Protein AF-A0A925TLS0-F1 (afdb_monomer_lite)

Secondary structure (DSSP, 8-state):
-PPP--EEEEE-SSEEEEEETTEEEEEE--GGGTT---HHHHHHHHHHHHHHHH-TT-

Foldseek 3Di:
DDDFPWDFPDDDDQWTWTDGQLDIDIGGRPVVVVSDDDPRNVVVVVVSVVVSVPDPRD

Structure (mmCIF, N/CA/C/O backbone):
data_AF-A0A925TLS0-F1
#
_entry.id   AF-A0A925T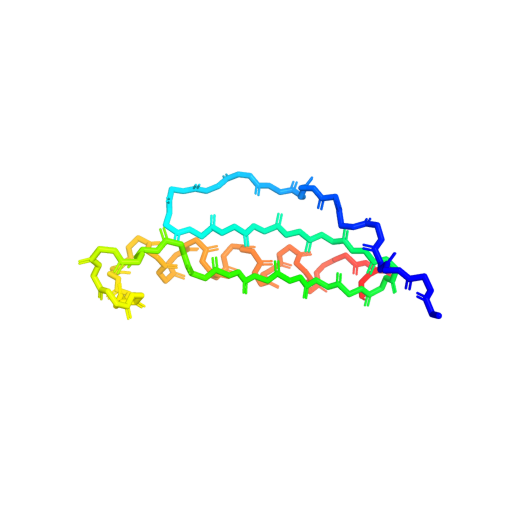LS0-F1
#
loop_
_atom_site.group_PDB
_atom_site.id
_atom_site.type_symbol
_atom_site.label_atom_id
_atom_site.label_alt_id
_atom_site.label_comp_id
_atom_site.label_asym_id
_atom_site.label_entity_id
_atom_site.label_seq_id
_atom_site.pdbx_PDB_ins_code
_atom_site.Cartn_x
_atom_site.Cartn_y
_atom_site.Cartn_z
_atom_site.occupancy
_atom_site.B_iso_or_equiv
_atom_site.auth_seq_id
_atom_site.auth_comp_id
_atom_site.auth_asym_id
_atom_site.auth_atom_id
_atom_site.pdbx_PDB_model_num
ATOM 1 N N . MET A 1 1 ? -3.500 16.416 -19.423 1.00 51.50 1 MET A N 1
ATOM 2 C CA . MET A 1 1 ? -2.558 15.461 -18.801 1.00 51.50 1 MET A CA 1
ATOM 3 C C . MET A 1 1 ? -3.260 14.118 -18.716 1.00 51.50 1 MET A C 1
ATOM 5 O O . MET A 1 1 ? -4.365 14.084 -18.190 1.00 51.50 1 MET A O 1
ATOM 9 N N . SER A 1 2 ? -2.688 13.064 -19.305 1.00 76.31 2 SER A N 1
ATOM 10 C CA . SER A 1 2 ? -3.210 11.699 -19.150 1.00 76.31 2 SER A CA 1
ATOM 11 C C . SER A 1 2 ? -2.939 11.229 -17.724 1.00 76.31 2 SER A C 1
ATOM 13 O O . SER A 1 2 ? -1.870 11.516 -17.188 1.00 76.31 2 SER A O 1
ATOM 15 N N . LEU A 1 3 ? -3.895 10.543 -17.101 1.00 74.31 3 LEU A N 1
ATOM 16 C CA . LEU A 1 3 ? -3.653 9.888 -15.818 1.00 74.31 3 LEU A CA 1
ATOM 17 C C . LEU A 1 3 ? -2.746 8.665 -16.046 1.00 74.31 3 LEU A C 1
ATOM 19 O O . LEU A 1 3 ? -2.950 7.963 -17.041 1.00 74.31 3 LEU A O 1
ATOM 23 N N . PRO A 1 4 ? -1.775 8.394 -15.155 1.00 81.31 4 PRO A N 1
ATOM 24 C CA . PRO A 1 4 ? -0.944 7.198 -15.251 1.00 81.31 4 PRO A CA 1
ATOM 25 C C . PRO A 1 4 ? -1.806 5.933 -15.140 1.00 81.31 4 PRO A C 1
ATOM 27 O O . PRO A 1 4 ? -2.704 5.842 -14.291 1.00 81.31 4 PRO A O 1
ATOM 30 N N . ALA A 1 5 ? -1.541 4.957 -16.009 1.00 90.88 5 ALA A N 1
ATOM 31 C CA . ALA A 1 5 ? -2.276 3.698 -16.078 1.00 90.88 5 ALA A CA 1
ATOM 32 C C . ALA A 1 5 ? -1.811 2.720 -14.983 1.00 90.88 5 ALA A C 1
ATOM 34 O O . ALA A 1 5 ? -1.060 1.778 -15.240 1.00 90.88 5 ALA A O 1
ATOM 35 N N . TRP A 1 6 ? -2.278 2.939 -13.750 1.00 94.00 6 TRP A N 1
ATOM 36 C CA . TRP A 1 6 ? -1.977 2.086 -12.596 1.00 94.00 6 TRP A CA 1
ATOM 37 C C . TRP A 1 6 ? -2.406 0.634 -12.816 1.00 94.00 6 TRP A C 1
ATOM 39 O O . TRP A 1 6 ? -3.589 0.347 -12.999 1.00 94.00 6 TRP A O 1
ATOM 49 N N . LYS A 1 7 ? -1.450 -0.291 -12.710 1.00 93.94 7 LYS A N 1
ATOM 50 C CA . LYS A 1 7 ? -1.699 -1.736 -12.709 1.00 93.94 7 LYS A CA 1
ATOM 51 C C . LYS A 1 7 ? -1.457 -2.299 -11.320 1.00 93.94 7 LYS A C 1
ATOM 53 O O . LYS A 1 7 ? -0.494 -1.909 -10.665 1.00 93.94 7 LYS A O 1
ATOM 58 N N . VAL A 1 8 ? -2.322 -3.207 -10.874 1.00 96.12 8 VAL A N 1
ATOM 59 C CA . VAL A 1 8 ? -2.117 -3.943 -9.620 1.00 96.12 8 VAL A CA 1
ATOM 60 C C . VAL A 1 8 ? -0.881 -4.821 -9.786 1.00 96.12 8 VAL A C 1
ATOM 62 O O . VAL A 1 8 ? -0.835 -5.638 -10.703 1.00 96.12 8 VAL A O 1
ATOM 65 N N . ALA A 1 9 ? 0.115 -4.629 -8.923 1.00 94.69 9 ALA A N 1
ATOM 66 C CA . ALA A 1 9 ? 1.338 -5.428 -8.940 1.00 94.69 9 ALA A CA 1
ATOM 67 C C . ALA A 1 9 ? 1.203 -6.664 -8.041 1.00 94.69 9 ALA A C 1
ATOM 69 O O . ALA A 1 9 ? 1.554 -7.768 -8.447 1.00 94.69 9 ALA A O 1
ATOM 70 N N . LYS A 1 10 ? 0.627 -6.490 -6.845 1.00 95.56 10 LYS A N 1
ATOM 71 C CA . LYS A 1 10 ? 0.310 -7.571 -5.905 1.00 95.56 10 LYS A CA 1
ATOM 72 C C . LYS A 1 10 ? -0.858 -7.166 -5.011 1.00 95.56 10 LYS A C 1
ATOM 74 O O . LYS A 1 10 ? -1.075 -5.981 -4.752 1.00 95.56 10 LYS A O 1
ATOM 79 N N . THR A 1 11 ? -1.624 -8.152 -4.564 1.00 96.88 11 THR A N 1
ATOM 80 C CA . THR A 1 11 ? -2.760 -7.960 -3.656 1.00 96.88 11 THR A CA 1
ATOM 81 C C . THR A 1 11 ? -2.354 -8.264 -2.223 1.00 96.88 11 THR A C 1
ATOM 83 O O . THR A 1 11 ? -1.718 -9.287 -1.971 1.00 96.88 11 THR A O 1
ATOM 86 N N . TYR A 1 12 ? -2.784 -7.410 -1.302 1.00 97.06 12 TYR A N 1
ATOM 87 C CA . TYR A 1 12 ? -2.560 -7.537 0.133 1.00 97.06 12 TYR A CA 1
ATOM 88 C C . TYR A 1 12 ? -3.863 -7.277 0.890 1.00 97.06 12 TYR A C 1
ATOM 90 O O . TYR A 1 12 ? -4.856 -6.848 0.293 1.00 97.06 12 TYR A O 1
ATOM 98 N N . THR A 1 13 ? -3.861 -7.537 2.195 1.00 96.62 13 THR A N 1
ATOM 99 C CA . THR A 1 13 ? -5.036 -7.357 3.049 1.00 96.62 13 THR A CA 1
ATOM 100 C C . THR A 1 13 ? -5.176 -5.905 3.493 1.00 96.62 13 THR A C 1
ATOM 102 O O . THR A 1 13 ? -6.248 -5.318 3.352 1.00 96.62 13 THR A O 1
ATOM 105 N N . ASP A 1 14 ? -4.098 -5.308 4.009 1.00 96.88 14 ASP A N 1
ATOM 106 C CA . ASP A 1 14 ? -4.123 -3.975 4.614 1.00 96.88 14 ASP A CA 1
ATOM 107 C C . ASP A 1 14 ? -3.586 -2.878 3.683 1.00 96.88 14 ASP A C 1
ATOM 109 O O . ASP A 1 14 ? -3.697 -1.692 4.013 1.00 96.88 14 ASP A O 1
ATOM 113 N N . ILE A 1 15 ? -2.996 -3.234 2.537 1.00 97.81 15 ILE A N 1
ATOM 114 C CA . ILE A 1 15 ? -2.436 -2.281 1.569 1.00 97.81 15 ILE A CA 1
ATOM 115 C C . ILE A 1 15 ? -2.896 -2.555 0.130 1.00 97.81 15 ILE A C 1
ATOM 117 O O . ILE A 1 15 ? -3.269 -3.660 -0.251 1.00 97.81 15 ILE A O 1
ATOM 121 N N . LEU A 1 16 ? -2.823 -1.525 -0.706 1.00 97.81 16 LEU A N 1
ATOM 122 C CA . LEU A 1 16 ? -2.973 -1.606 -2.152 1.00 97.81 16 LEU A CA 1
ATOM 123 C C . LEU A 1 16 ? -1.636 -1.288 -2.807 1.00 97.81 16 LEU A C 1
ATOM 125 O O . LEU A 1 16 ? -1.054 -0.235 -2.536 1.00 97.81 16 LEU A O 1
ATOM 129 N N . TYR A 1 17 ? -1.188 -2.158 -3.708 1.00 97.75 17 TYR A N 1
ATOM 130 C CA . TYR A 1 17 ? 0.084 -2.000 -4.397 1.00 97.75 17 TYR A CA 1
ATOM 131 C C . TYR A 1 17 ? -0.084 -1.955 -5.916 1.00 97.75 17 TYR A C 1
ATOM 133 O O . TYR A 1 17 ? -0.585 -2.893 -6.543 1.00 97.75 17 TYR A O 1
ATOM 141 N N . HIS A 1 18 ? 0.345 -0.840 -6.503 1.00 96.69 18 HIS A N 1
ATOM 142 C CA . HIS A 1 18 ? 0.249 -0.577 -7.932 1.00 96.69 18 HIS A CA 1
ATOM 143 C C . HIS A 1 18 ? 1.580 -0.106 -8.510 1.00 96.69 18 HIS A C 1
ATOM 145 O O . HIS A 1 18 ? 2.346 0.569 -7.827 1.00 96.69 18 HIS A O 1
ATOM 151 N N . LYS A 1 19 ? 1.798 -0.376 -9.797 1.00 95.31 19 LYS A N 1
ATOM 152 C CA . LYS A 1 19 ? 2.919 0.152 -10.582 1.00 95.31 19 LYS A CA 1
ATOM 153 C C . LYS A 1 19 ? 2.407 0.847 -11.841 1.00 95.31 19 LYS A C 1
ATOM 155 O O . LYS A 1 19 ? 1.392 0.438 -12.410 1.00 95.31 19 LYS A O 1
ATOM 160 N N . SER A 1 20 ? 3.089 1.904 -12.264 1.00 94.38 20 SER A N 1
ATOM 161 C CA . SER A 1 20 ? 2.860 2.582 -13.541 1.00 94.38 20 SER A CA 1
ATOM 162 C C . SER A 1 20 ? 4.091 3.391 -13.917 1.00 94.38 20 SER A C 1
ATOM 164 O O . SER A 1 20 ? 4.550 4.170 -13.095 1.00 94.38 20 SER A O 1
ATOM 166 N N . GLU A 1 21 ? 4.567 3.264 -15.158 1.00 89.69 21 GLU A N 1
ATOM 167 C CA . GLU A 1 21 ? 5.526 4.206 -15.770 1.00 89.69 21 GLU A CA 1
ATOM 168 C C . GLU A 1 21 ? 6.761 4.542 -14.901 1.00 89.69 21 GLU A C 1
ATOM 170 O O . GLU A 1 21 ? 7.123 5.707 -14.775 1.00 89.69 21 GLU A O 1
ATOM 175 N N . GLY A 1 22 ? 7.403 3.550 -14.271 1.00 90.62 22 GLY A N 1
ATOM 176 C CA . GLY A 1 22 ? 8.552 3.822 -13.393 1.00 90.62 22 GLY A CA 1
ATOM 177 C C . GLY A 1 22 ? 8.184 4.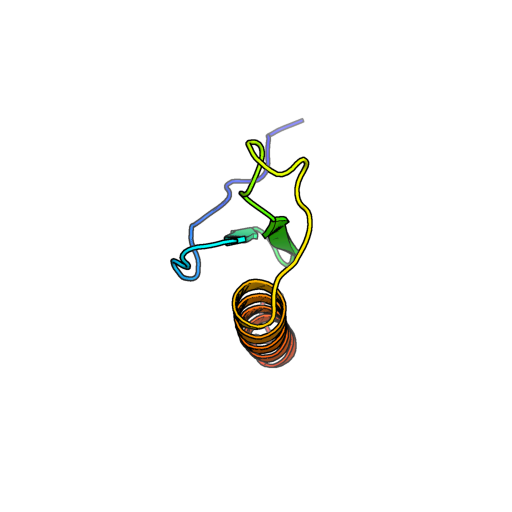299 -11.989 1.00 90.62 22 GLY A C 1
ATOM 178 O O . GLY A 1 22 ? 8.989 4.924 -11.315 1.00 90.62 22 GLY A O 1
ATOM 179 N N . ILE A 1 23 ? 6.935 4.106 -11.558 1.00 92.94 23 ILE A N 1
ATOM 180 C CA . ILE A 1 23 ? 6.459 4.555 -10.250 1.00 92.94 23 ILE A CA 1
ATOM 181 C C . ILE A 1 23 ? 5.699 3.422 -9.567 1.00 92.94 23 ILE A C 1
ATOM 183 O O . ILE A 1 23 ? 4.684 2.932 -10.071 1.00 92.94 23 ILE A O 1
ATOM 187 N N . ALA A 1 24 ? 6.150 3.059 -8.368 1.00 95.62 24 ALA A N 1
ATOM 188 C CA . ALA A 1 24 ? 5.408 2.232 -7.427 1.00 95.62 24 ALA A CA 1
ATOM 189 C C . ALA A 1 24 ? 4.541 3.100 -6.503 1.00 95.62 24 ALA A C 1
ATOM 191 O O . ALA A 1 24 ? 4.982 4.109 -5.954 1.00 95.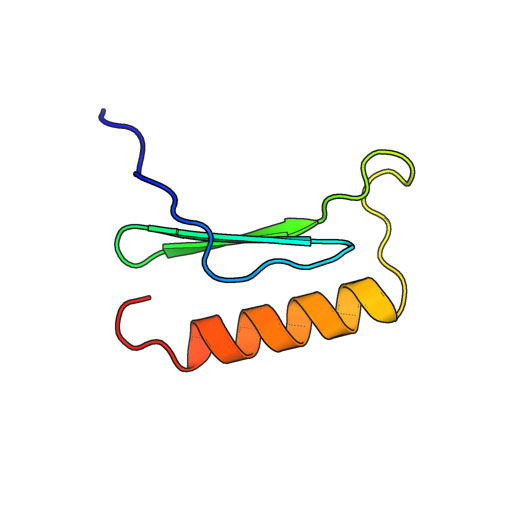62 24 ALA A O 1
ATOM 192 N N . LYS A 1 25 ? 3.294 2.680 -6.290 1.00 95.75 25 LYS A N 1
ATOM 193 C CA . LYS A 1 25 ? 2.347 3.298 -5.361 1.00 95.75 25 LYS A CA 1
ATOM 194 C C . LYS A 1 25 ? 1.855 2.255 -4.371 1.00 95.75 25 LYS A C 1
ATOM 196 O O . LYS A 1 25 ? 1.108 1.347 -4.736 1.00 95.75 25 LYS A O 1
ATOM 201 N N . ILE A 1 26 ? 2.240 2.440 -3.113 1.00 97.06 26 ILE A N 1
ATOM 202 C CA . ILE A 1 26 ? 1.792 1.642 -1.972 1.00 97.06 26 ILE A CA 1
ATOM 203 C C . ILE A 1 26 ? 0.834 2.510 -1.155 1.00 97.06 26 ILE A C 1
ATOM 205 O O . ILE A 1 26 ? 1.169 3.628 -0.770 1.00 97.06 26 ILE A O 1
ATOM 209 N N . THR A 1 27 ? -0.390 2.041 -0.932 1.00 97.38 27 THR A N 1
ATOM 210 C CA . THR A 1 27 ? -1.429 2.779 -0.200 1.00 97.38 27 THR A CA 1
ATOM 211 C C . THR A 1 27 ? -1.951 1.922 0.938 1.00 97.38 27 THR A C 1
ATOM 213 O O . THR A 1 27 ? -2.447 0.831 0.688 1.00 97.38 27 THR A O 1
ATOM 216 N N . ILE A 1 28 ? -1.884 2.408 2.177 1.00 97.75 28 ILE A N 1
ATOM 217 C CA . ILE A 1 28 ? -2.548 1.739 3.304 1.00 97.75 28 ILE A CA 1
ATOM 218 C C . ILE A 1 28 ? -4.061 1.843 3.094 1.00 97.75 28 ILE A C 1
ATOM 220 O O . ILE A 1 28 ? -4.593 2.941 2.933 1.00 97.75 28 ILE A O 1
ATOM 224 N N . ASN A 1 29 ? -4.741 0.701 3.085 1.00 96.94 29 ASN A N 1
ATOM 225 C CA . ASN A 1 29 ? -6.160 0.559 2.787 1.00 96.94 29 ASN A CA 1
ATOM 226 C C . ASN A 1 29 ? -6.926 0.065 4.018 1.00 96.94 29 ASN A C 1
ATOM 228 O O . ASN A 1 29 ? -7.589 -0.969 3.991 1.00 96.94 29 ASN A O 1
ATOM 232 N N . ARG A 1 30 ? -6.815 0.831 5.110 1.00 96.12 30 ARG A N 1
ATOM 233 C CA . ARG A 1 30 ? -7.531 0.592 6.372 1.00 96.12 30 ARG A CA 1
ATOM 234 C C . ARG A 1 30 ? 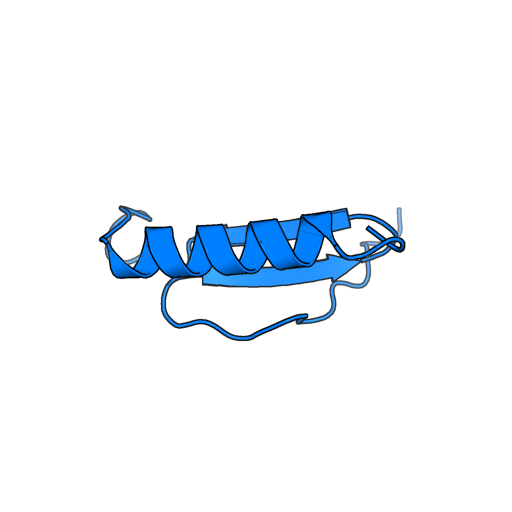-8.313 1.834 6.811 1.00 96.12 30 ARG A C 1
ATOM 236 O O . ARG A 1 30 ? -8.067 2.373 7.903 1.00 96.12 30 ARG A O 1
ATOM 243 N N . PRO A 1 31 ? -9.214 2.363 5.964 1.00 96.94 31 PRO A N 1
ATOM 244 C CA . PRO A 1 31 ? -9.915 3.615 6.241 1.00 96.94 31 PRO A CA 1
ATOM 245 C C . PRO A 1 31 ? -10.727 3.561 7.544 1.00 96.94 31 PRO A C 1
ATOM 247 O O . PRO A 1 31 ? -10.803 4.553 8.269 1.00 96.94 31 PRO A O 1
ATOM 250 N N . GLU A 1 32 ? -11.253 2.391 7.910 1.00 96.25 32 GLU A N 1
ATOM 251 C CA . GLU A 1 32 ? -11.995 2.139 9.147 1.00 96.25 32 GLU A CA 1
ATOM 252 C C . GLU A 1 32 ? -11.146 2.316 10.416 1.00 96.25 32 GLU A C 1
ATOM 254 O O . GLU A 1 32 ? -11.680 2.553 11.501 1.00 96.25 32 GLU A O 1
ATOM 259 N N . LYS A 1 33 ? -9.815 2.242 10.288 1.00 96.75 33 LYS A N 1
ATOM 260 C CA . LYS A 1 33 ? -8.842 2.530 11.352 1.00 96.75 33 LYS A CA 1
ATOM 261 C C . LYS A 1 33 ? -8.046 3.807 11.089 1.00 96.75 33 LYS A C 1
ATOM 263 O O . LYS A 1 33 ? -6.984 3.983 11.681 1.00 96.75 33 LYS A O 1
ATOM 268 N N . ARG A 1 34 ? -8.532 4.694 10.209 1.00 95.62 34 ARG A N 1
ATOM 269 C CA . ARG A 1 34 ? -7.820 5.912 9.773 1.00 95.62 34 ARG A CA 1
ATOM 270 C C . ARG A 1 34 ? -6.399 5.608 9.274 1.00 95.62 34 ARG A C 1
ATOM 272 O O . ARG A 1 34 ? -5.481 6.385 9.513 1.00 95.62 34 ARG A O 1
ATOM 279 N N . ASN A 1 35 ? -6.228 4.458 8.617 1.00 95.44 35 ASN A N 1
ATOM 280 C CA . ASN A 1 35 ? -4.952 3.935 8.124 1.00 95.44 35 ASN A CA 1
ATOM 281 C C . ASN A 1 35 ? -3.890 3.689 9.208 1.00 95.44 35 ASN A C 1
ATOM 283 O O . ASN A 1 35 ? -2.695 3.682 8.917 1.00 95.44 35 ASN A O 1
ATOM 287 N N . ALA A 1 36 ? -4.307 3.439 10.454 1.00 97.06 36 ALA A N 1
ATOM 288 C CA . ALA A 1 36 ? -3.395 2.953 11.481 1.00 97.06 36 ALA A CA 1
ATOM 289 C C . ALA A 1 36 ? -2.813 1.587 11.080 1.00 97.06 36 ALA A C 1
ATOM 291 O O . ALA A 1 36 ? -3.540 0.654 10.719 1.00 97.06 36 ALA A O 1
ATOM 292 N N . PHE A 1 37 ? -1.493 1.461 11.170 1.00 95.62 37 PHE A N 1
ATOM 293 C CA . PHE A 1 37 ? -0.783 0.228 10.852 1.00 95.62 37 PHE A CA 1
ATOM 294 C C . PHE A 1 37 ? -0.780 -0.739 12.045 1.00 95.62 37 PHE A C 1
ATOM 296 O O . PHE A 1 37 ? -0.698 -0.338 13.206 1.00 95.62 37 PHE A O 1
ATOM 303 N N . ARG A 1 38 ? -0.870 -2.035 11.743 1.00 96.25 38 ARG A N 1
ATOM 304 C CA . ARG A 1 38 ? -0.628 -3.154 12.671 1.00 96.25 38 ARG A CA 1
ATOM 305 C C . ARG A 1 38 ? 0.590 -3.956 12.177 1.00 96.25 38 ARG A C 1
ATOM 307 O O . ARG A 1 38 ? 1.059 -3.672 11.075 1.00 96.25 38 ARG A O 1
ATOM 314 N N . PRO A 1 39 ? 1.103 -4.952 12.926 1.00 98.06 39 PRO A N 1
ATOM 315 C CA . PRO A 1 39 ? 2.261 -5.734 12.479 1.00 98.06 39 PRO A CA 1
ATOM 316 C C . PRO A 1 39 ? 2.107 -6.314 11.065 1.00 98.06 39 PRO A C 1
ATOM 318 O O . PRO A 1 39 ? 3.045 -6.248 10.281 1.00 98.06 39 PRO A O 1
ATOM 321 N N . GLU A 1 40 ? 0.909 -6.791 10.711 1.00 97.25 40 GLU A N 1
ATOM 322 C CA . GLU A 1 40 ? 0.586 -7.268 9.358 1.00 97.25 40 GLU A CA 1
ATOM 323 C C . GLU A 1 40 ? 0.782 -6.182 8.291 1.00 97.25 40 GLU A C 1
ATOM 325 O O . GLU A 1 40 ? 1.559 -6.387 7.366 1.00 97.25 40 GLU A O 1
ATOM 330 N N . THR A 1 41 ? 0.206 -4.988 8.477 1.00 97.12 41 THR A N 1
ATOM 331 C CA . THR A 1 41 ? 0.388 -3.851 7.558 1.00 97.12 41 THR A CA 1
ATOM 332 C C . THR A 1 41 ? 1.867 -3.523 7.334 1.00 97.12 41 THR A C 1
ATOM 334 O O . THR A 1 41 ? 2.273 -3.215 6.219 1.00 97.12 41 THR A O 1
ATOM 337 N N . VAL A 1 42 ? 2.692 -3.581 8.386 1.00 97.75 42 VAL A N 1
ATOM 338 C CA . VAL A 1 42 ? 4.134 -3.299 8.281 1.00 97.75 42 VAL A CA 1
ATOM 339 C C . VAL A 1 42 ? 4.856 -4.381 7.477 1.00 97.75 42 VAL A C 1
ATOM 341 O O . VAL A 1 42 ? 5.692 -4.045 6.641 1.00 97.75 42 VAL A O 1
ATOM 344 N N . MET A 1 43 ? 4.517 -5.657 7.684 1.00 98.12 43 MET A N 1
ATOM 345 C CA . MET A 1 43 ? 5.079 -6.766 6.904 1.00 98.12 43 MET A CA 1
ATOM 346 C C . MET A 1 43 ? 4.692 -6.676 5.424 1.00 98.12 43 MET A C 1
ATOM 348 O O . MET A 1 43 ? 5.549 -6.852 4.562 1.00 98.12 43 MET A O 1
ATOM 352 N N . GLU A 1 44 ? 3.435 -6.342 5.124 1.00 98.00 44 GLU A N 1
ATOM 353 C CA . GLU A 1 44 ? 2.964 -6.154 3.749 1.00 98.00 44 GLU A CA 1
ATOM 354 C C . GLU A 1 44 ? 3.652 -4.962 3.069 1.00 98.00 44 GLU A C 1
ATOM 356 O O . GLU A 1 44 ? 4.102 -5.074 1.930 1.00 98.00 44 GLU A O 1
ATOM 361 N N . MET A 1 45 ? 3.803 -3.833 3.774 1.00 97.69 45 MET A N 1
ATOM 362 C CA . MET A 1 45 ? 4.551 -2.681 3.257 1.00 97.69 45 MET A CA 1
ATOM 363 C C . MET A 1 45 ? 6.018 -3.025 3.002 1.00 97.69 45 MET A C 1
ATOM 365 O O . MET A 1 45 ? 6.568 -2.605 1.989 1.00 97.69 45 MET A O 1
ATOM 369 N N . HIS A 1 46 ? 6.656 -3.779 3.898 1.00 97.88 46 HIS A N 1
ATOM 370 C CA . HIS A 1 46 ? 8.041 -4.215 3.731 1.00 97.88 46 HIS A CA 1
ATOM 371 C C . HIS A 1 46 ? 8.212 -5.099 2.489 1.00 97.88 46 HIS A C 1
ATOM 373 O O . HIS A 1 46 ? 9.114 -4.857 1.692 1.00 97.88 46 HIS A O 1
ATOM 379 N N . ASP A 1 47 ? 7.326 -6.076 2.292 1.00 97.75 47 ASP A N 1
ATOM 380 C CA . ASP A 1 47 ? 7.316 -6.935 1.102 1.00 97.75 47 ASP A CA 1
ATOM 381 C C . ASP A 1 47 ? 7.108 -6.121 -0.189 1.00 97.75 47 ASP A C 1
ATOM 383 O O . ASP A 1 47 ? 7.880 -6.262 -1.136 1.00 97.75 47 ASP A O 1
ATOM 387 N N . ALA A 1 48 ? 6.144 -5.194 -0.200 1.00 97.12 48 ALA A N 1
ATOM 388 C CA . ALA A 1 48 ? 5.897 -4.323 -1.349 1.00 97.12 48 ALA A CA 1
ATOM 389 C C . ALA A 1 48 ? 7.080 -3.382 -1.653 1.00 97.12 48 ALA A C 1
ATOM 391 O O . ALA A 1 48 ? 7.373 -3.109 -2.815 1.00 97.12 48 ALA A O 1
ATOM 392 N N . LEU A 1 49 ? 7.781 -2.893 -0.623 1.00 96.69 49 LEU A N 1
ATOM 393 C CA . LEU A 1 49 ? 8.974 -2.056 -0.783 1.00 96.69 49 LEU A CA 1
ATOM 394 C C . LEU A 1 49 ? 10.180 -2.845 -1.307 1.00 96.69 49 LEU A C 1
ATOM 396 O O . LEU A 1 49 ? 10.946 -2.301 -2.100 1.00 96.69 49 LEU A O 1
ATOM 400 N N . ILE A 1 50 ? 10.360 -4.102 -0.887 1.00 97.44 50 ILE A N 1
ATOM 401 C CA . ILE A 1 50 ? 11.404 -4.975 -1.443 1.00 97.44 50 ILE A CA 1
ATOM 402 C C . ILE A 1 50 ? 11.138 -5.234 -2.923 1.00 97.44 50 ILE A C 1
ATOM 404 O O . ILE A 1 50 ? 12.045 -5.057 -3.731 1.00 97.44 50 ILE A O 1
ATOM 408 N N . ASP A 1 51 ? 9.901 -5.579 -3.277 1.00 95.94 51 ASP A N 1
ATOM 409 C CA . ASP A 1 51 ? 9.515 -5.796 -4.671 1.00 95.94 51 ASP A CA 1
ATOM 410 C C . ASP A 1 51 ? 9.741 -4.535 -5.524 1.00 95.94 51 ASP A C 1
ATOM 412 O O . ASP A 1 51 ? 10.315 -4.617 -6.607 1.00 95.94 51 ASP A O 1
ATOM 416 N N . ALA A 1 52 ? 9.366 -3.355 -5.019 1.00 95.06 52 ALA A N 1
ATOM 417 C CA . ALA A 1 52 ? 9.622 -2.091 -5.709 1.00 95.06 52 ALA A CA 1
ATOM 418 C C . ALA A 1 52 ? 11.123 -1.797 -5.873 1.00 95.06 52 ALA A C 1
ATOM 420 O O . ALA A 1 52 ? 11.523 -1.235 -6.883 1.00 95.06 52 ALA A O 1
ATOM 421 N N . ARG A 1 53 ? 11.957 -2.173 -4.895 1.00 94.00 53 ARG A N 1
ATOM 422 C CA . ARG A 1 53 ? 13.417 -1.990 -4.944 1.00 94.00 53 ARG A CA 1
ATOM 423 C C . ARG A 1 53 ? 14.095 -2.911 -5.962 1.00 94.00 53 ARG A C 1
ATOM 425 O O . ARG A 1 53 ? 15.129 -2.547 -6.512 1.00 94.00 53 ARG A O 1
ATOM 432 N N . GLU A 1 54 ? 13.581 -4.124 -6.135 1.00 94.44 54 GLU A N 1
ATOM 433 C CA . GLU A 1 54 ? 14.171 -5.144 -7.014 1.00 94.44 54 GLU A CA 1
ATOM 434 C C . GLU A 1 54 ? 13.690 -5.028 -8.466 1.00 94.44 54 GLU A C 1
ATOM 436 O O . GLU A 1 54 ? 14.323 -5.565 -9.377 1.00 94.44 54 GLU A O 1
ATOM 441 N N . ASP A 1 55 ? 12.603 -4.294 -8.699 1.00 91.56 55 ASP A N 1
ATOM 442 C CA . ASP A 1 55 ? 12.082 -4.025 -10.031 1.00 91.56 55 ASP A CA 1
ATOM 443 C C . ASP A 1 55 ? 12.872 -2.907 -10.728 1.00 91.56 55 ASP A C 1
ATOM 445 O O . ASP A 1 55 ? 12.725 -1.733 -10.415 1.00 91.56 55 ASP A O 1
ATOM 449 N N . LEU A 1 56 ? 13.675 -3.273 -11.731 1.00 88.44 56 LEU A N 1
ATOM 450 C CA . LEU A 1 56 ? 14.457 -2.332 -12.549 1.00 88.44 56 LEU A CA 1
ATOM 451 C C . LEU A 1 56 ? 13.602 -1.426 -13.454 1.00 88.44 56 LEU A C 1
ATOM 453 O O . LEU A 1 56 ? 14.145 -0.565 -14.148 1.00 88.44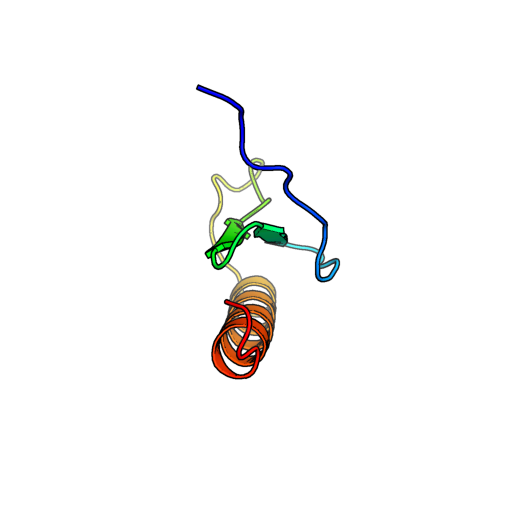 56 LEU A O 1
ATOM 457 N N . THR A 1 57 ? 12.293 -1.672 -13.530 1.00 83.31 57 THR A N 1
ATOM 458 C CA . THR A 1 57 ? 11.343 -0.879 -14.321 1.00 83.31 57 THR A CA 1
ATOM 459 C C . THR A 1 57 ? 10.573 0.142 -13.488 1.00 83.31 57 THR A C 1
ATOM 461 O O . THR A 1 57 ? 9.750 0.866 -14.055 1.00 83.31 57 THR A O 1
ATOM 464 N N . VAL A 1 58 ? 10.843 0.193 -12.178 1.00 77.81 58 VAL A N 1
ATOM 465 C CA . VAL A 1 58 ? 10.352 1.163 -11.185 1.00 77.81 58 VAL A CA 1
ATOM 466 C C . VAL A 1 58 ? 11.499 2.050 -10.702 1.00 77.81 58 VAL A C 1
ATOM 468 O O . VAL A 1 58 ? 12.667 1.613 -10.751 1.00 77.81 58 VAL A O 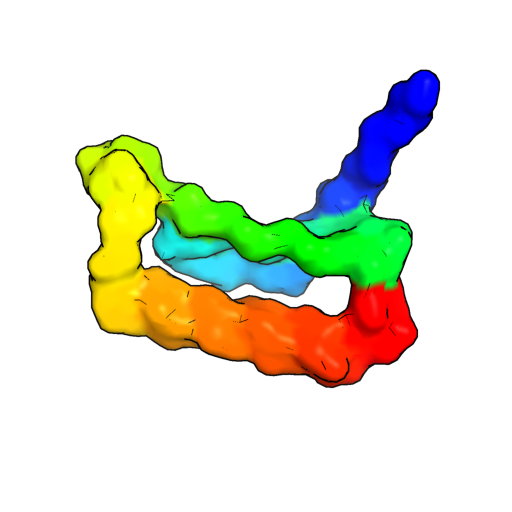1
#

Radius of gyration: 12.06 Å; chains: 1; bounding box: 26×23×32 Å

pLDDT: mean 93.57, std 7.72, range [51.5, 98.12]

Sequence (58 aa):
MSLPAWKVAKTYTDILYHKSEGIAKITINRPEKRNAFRPETVMEMHDALIDAREDLTV